Protein AF-A0A6N3Z8J7-F1 (afdb_monomer_lite)

pLDDT: mean 83.11, std 14.46, range [38.97, 95.56]

Organism: Aliivibrio fischeri (NCBI:txid668)

Foldseek 3Di:
DAKDKDAAPRVQVVLQVVCCVQVVDRADLVRLLVLCPPHCVNVQSVVSNPGMDIGDPLRVVQSSQSSCVSSPSDVDHPPHPCVVVVVCVVCCVVPNDVVVVVVVVVVVVVVCVVDDVPDPDDD

Secondary structure (DSSP, 8-state):
--EEEE-TTHHHHHHHHHHHHHHS----HHHHHHHTTTSTHHHHHHHHTTS-EEEEHHHHHHHHHHHHHHTTSSSSPPP-THHHHHHHHHHHHHHHHHHHHHHHHHHHHHHHHH---------

Structure (mmCIF, N/CA/C/O backbone):
data_AF-A0A6N3Z8J7-F1
#
_entry.id   AF-A0A6N3Z8J7-F1
#
loop_
_atom_site.group_PDB
_atom_site.id
_atom_site.type_symbol
_atom_site.label_atom_id
_atom_site.label_alt_id
_atom_site.label_comp_id
_atom_site.label_asym_id
_atom_site.label_entity_id
_atom_site.label_seq_id
_atom_site.pdbx_PDB_ins_code
_atom_site.Cartn_x
_atom_site.Cartn_y
_atom_site.Cartn_z
_atom_site.occupancy
_atom_site.B_iso_or_equiv
_atom_site.auth_seq_id
_atom_site.auth_comp_id
_atom_site.auth_asym_id
_atom_site.auth_atom_id
_atom_site.pdbx_PDB_model_num
ATOM 1 N N . MET A 1 1 ? -10.689 14.787 0.508 1.00 60.59 1 MET A N 1
ATOM 2 C CA . MET A 1 1 ? -9.432 14.070 0.811 1.00 60.59 1 MET A CA 1
ATOM 3 C C . MET A 1 1 ? -8.432 14.344 -0.303 1.00 60.59 1 MET A C 1
ATOM 5 O O . MET A 1 1 ? -8.862 14.688 -1.400 1.00 60.59 1 MET A O 1
ATOM 9 N N . GLY A 1 2 ? -7.135 14.335 0.013 1.00 84.50 2 GLY A N 1
ATOM 10 C CA . GLY A 1 2 ? -6.067 14.763 -0.897 1.00 84.50 2 GLY A CA 1
ATOM 11 C C . GLY A 1 2 ? -5.669 13.686 -1.909 1.00 84.50 2 GLY A C 1
ATOM 12 O O . GLY A 1 2 ? -6.050 12.524 -1.783 1.00 84.50 2 GLY A O 1
ATOM 13 N N . ARG A 1 3 ? -4.891 14.078 -2.921 1.00 90.31 3 ARG A N 1
ATOM 14 C CA . ARG A 1 3 ? -4.241 13.148 -3.857 1.00 90.31 3 ARG A CA 1
ATOM 15 C C . ARG A 1 3 ? -2.733 13.260 -3.706 1.00 90.31 3 ARG A C 1
ATOM 17 O O . ARG A 1 3 ? -2.223 14.361 -3.504 1.00 90.31 3 ARG A O 1
ATOM 24 N N . ILE A 1 4 ? -2.057 12.126 -3.819 1.00 93.00 4 ILE A N 1
ATOM 25 C CA . ILE A 1 4 ? -0.602 12.026 -3.842 1.00 93.00 4 ILE A CA 1
ATOM 26 C C . ILE A 1 4 ? -0.196 11.875 -5.307 1.00 93.00 4 ILE A C 1
ATOM 28 O O . ILE A 1 4 ? -0.783 11.071 -6.033 1.00 93.00 4 ILE A O 1
ATOM 32 N N . TRP A 1 5 ? 0.761 12.690 -5.738 1.00 95.44 5 TRP A N 1
ATOM 33 C CA . TRP A 1 5 ? 1.272 12.695 -7.103 1.00 95.44 5 TRP A CA 1
ATOM 34 C C . TRP A 1 5 ? 2.643 12.034 -7.142 1.00 95.44 5 TRP A C 1
ATOM 36 O O . TRP A 1 5 ? 3.517 12.407 -6.364 1.00 95.44 5 TRP A O 1
ATOM 46 N N . PHE A 1 6 ? 2.813 11.098 -8.068 1.00 95.56 6 PHE A N 1
ATOM 47 C CA . PHE A 1 6 ? 4.077 10.434 -8.362 1.00 95.56 6 PHE A CA 1
ATOM 48 C C . PHE A 1 6 ? 4.466 10.702 -9.813 1.00 95.56 6 PHE A C 1
ATOM 50 O O . PHE A 1 6 ? 3.607 10.681 -10.706 1.00 95.56 6 PHE A O 1
ATOM 57 N N . SER A 1 7 ? 5.752 10.956 -10.049 1.00 95.56 7 SER A N 1
ATOM 58 C CA . SER A 1 7 ? 6.298 10.994 -11.407 1.00 95.56 7 SER A CA 1
ATOM 59 C C . SER A 1 7 ? 6.351 9.571 -11.983 1.00 95.56 7 SER A C 1
ATOM 61 O O . SER A 1 7 ? 6.215 8.603 -11.231 1.00 95.56 7 SER A O 1
ATOM 63 N N . PRO A 1 8 ? 6.526 9.416 -13.308 1.00 95.25 8 PRO A N 1
ATOM 64 C CA . PRO A 1 8 ? 6.736 8.099 -13.901 1.00 95.25 8 PRO A CA 1
ATOM 65 C C . PRO A 1 8 ? 7.911 7.361 -13.237 1.00 95.25 8 PRO A C 1
ATOM 67 O O . PRO A 1 8 ? 8.975 7.955 -13.078 1.00 95.25 8 PRO A O 1
ATOM 70 N N . GLY A 1 9 ? 7.714 6.099 -12.851 1.00 91.00 9 GLY A N 1
ATOM 71 C CA . GLY A 1 9 ? 8.709 5.246 -12.178 1.00 91.00 9 GLY A CA 1
ATOM 72 C C . GLY A 1 9 ? 8.843 5.456 -10.661 1.00 91.00 9 GLY A C 1
ATOM 73 O O . GLY A 1 9 ? 9.108 4.503 -9.933 1.00 91.00 9 GLY A O 1
ATOM 74 N N . ASP A 1 10 ? 8.558 6.656 -10.144 1.00 94.38 10 ASP A N 1
ATOM 75 C CA . ASP A 1 10 ? 8.731 6.962 -8.711 1.00 94.38 10 ASP A CA 1
ATOM 76 C C . ASP A 1 10 ? 7.831 6.107 -7.805 1.00 94.38 10 ASP A C 1
ATOM 78 O O . ASP A 1 10 ? 8.157 5.849 -6.647 1.00 94.38 10 ASP A O 1
ATOM 82 N N . PHE A 1 11 ? 6.655 5.705 -8.294 1.00 94.44 11 PHE A N 1
ATOM 83 C CA . PHE A 1 11 ? 5.668 5.023 -7.461 1.00 94.44 11 PHE A CA 1
ATOM 84 C C . PHE A 1 11 ? 6.112 3.614 -7.057 1.00 94.44 11 PHE A C 1
ATOM 86 O O . PHE A 1 11 ? 5.991 3.247 -5.887 1.00 94.44 11 PHE A O 1
ATOM 93 N N . ALA A 1 12 ? 6.643 2.835 -8.000 1.00 92.56 12 ALA A N 1
ATOM 94 C CA . ALA A 1 12 ? 7.161 1.502 -7.723 1.00 92.56 12 ALA A CA 1
ATOM 95 C C . ALA A 1 12 ? 8.390 1.551 -6.806 1.00 92.56 12 ALA A C 1
ATOM 97 O O . ALA A 1 12 ? 8.453 0.788 -5.841 1.00 92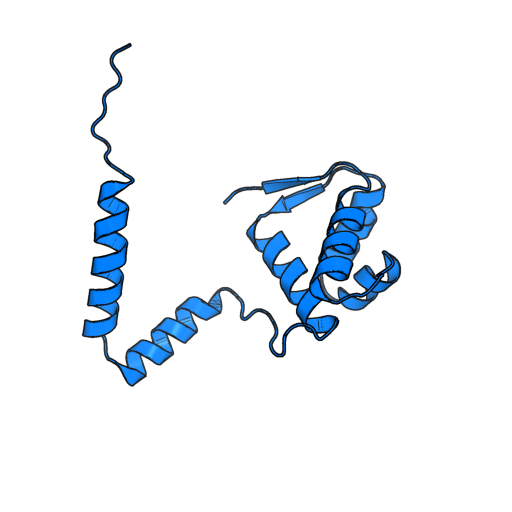.56 12 ALA A O 1
ATOM 98 N N . ASP A 1 13 ? 9.315 2.481 -7.055 1.00 92.94 13 ASP A N 1
ATOM 99 C CA . ASP A 1 13 ? 10.501 2.691 -6.218 1.00 92.94 13 ASP A CA 1
ATOM 100 C C . ASP A 1 13 ? 10.118 3.075 -4.786 1.00 92.94 13 ASP A C 1
ATOM 102 O O . ASP A 1 13 ? 10.641 2.521 -3.817 1.00 92.94 13 ASP A O 1
ATOM 106 N N . HIS A 1 14 ? 9.131 3.960 -4.640 1.00 93.56 14 HIS A N 1
ATOM 107 C CA . HIS A 1 14 ? 8.590 4.352 -3.342 1.00 93.56 14 HIS A CA 1
ATOM 108 C C . HIS A 1 14 ? 7.978 3.162 -2.588 1.00 93.56 14 HIS A C 1
ATOM 110 O O . HIS A 1 14 ? 8.221 2.981 -1.393 1.00 93.56 14 HIS A O 1
ATOM 116 N N . LEU A 1 15 ? 7.209 2.305 -3.269 1.00 93.31 15 LEU A N 1
ATOM 117 C CA . LEU A 1 15 ? 6.682 1.082 -2.655 1.00 93.31 15 LEU A CA 1
ATOM 118 C C . LEU A 1 15 ? 7.804 0.112 -2.271 1.00 93.31 15 LEU A C 1
ATOM 120 O O . LEU A 1 15 ? 7.784 -0.425 -1.161 1.00 93.31 15 LEU A O 1
ATOM 124 N N . HIS A 1 16 ? 8.795 -0.073 -3.145 1.00 92.56 16 HIS A N 1
ATOM 125 C CA . HIS A 1 16 ? 9.964 -0.904 -2.879 1.00 92.56 16 HIS A CA 1
ATOM 126 C C . HIS A 1 16 ? 10.710 -0.438 -1.627 1.00 92.56 16 HIS A C 1
ATOM 128 O O . HIS A 1 16 ? 11.007 -1.251 -0.750 1.00 92.56 16 HIS A O 1
ATOM 134 N N . GLU A 1 17 ? 10.970 0.866 -1.506 1.00 92.38 17 GLU A N 1
ATOM 135 C CA . GLU A 1 17 ? 11.659 1.449 -0.357 1.00 92.38 17 GLU A CA 1
ATOM 136 C C . GLU A 1 17 ? 10.902 1.173 0.940 1.00 92.38 17 GLU A C 1
ATOM 138 O O . GLU A 1 17 ? 11.492 0.714 1.922 1.00 92.38 17 GLU A O 1
ATOM 143 N N . ILE A 1 18 ? 9.585 1.396 0.960 1.00 90.00 18 ILE A N 1
ATOM 144 C CA . ILE A 1 18 ? 8.824 1.193 2.191 1.00 90.00 18 ILE A CA 1
ATOM 145 C C . ILE A 1 18 ? 8.776 -0.289 2.566 1.00 90.00 18 ILE A C 1
ATOM 147 O O . ILE A 1 18 ? 8.911 -0.624 3.745 1.00 90.00 18 ILE A O 1
ATOM 151 N N . VAL A 1 19 ? 8.612 -1.192 1.600 1.00 91.19 19 VAL A N 1
ATOM 152 C CA . VAL A 1 19 ? 8.641 -2.638 1.864 1.00 91.19 19 VAL A CA 1
ATOM 153 C C . VAL A 1 19 ? 10.005 -3.068 2.379 1.00 91.19 19 VAL A C 1
ATOM 155 O O . VAL A 1 19 ? 10.078 -3.772 3.387 1.00 91.19 19 VAL A O 1
ATOM 158 N N . GLY A 1 20 ? 11.081 -2.583 1.765 1.00 92.00 20 GLY A N 1
ATOM 159 C CA . GLY A 1 20 ? 12.443 -2.799 2.238 1.00 92.00 20 GLY A CA 1
ATOM 160 C C . GLY A 1 20 ? 12.621 -2.318 3.672 1.00 92.00 20 GLY A C 1
ATOM 161 O O . GLY A 1 20 ? 13.105 -3.062 4.523 1.00 92.00 20 GLY A O 1
ATOM 162 N N . TYR A 1 21 ? 12.141 -1.115 3.979 1.00 91.44 21 TYR A N 1
ATOM 163 C CA . TYR A 1 21 ? 12.257 -0.522 5.305 1.00 91.44 21 TYR A CA 1
ATOM 164 C C . TYR A 1 21 ? 11.402 -1.227 6.372 1.00 91.44 21 TYR A C 1
ATOM 166 O O . TYR A 1 21 ? 11.830 -1.368 7.517 1.00 91.44 21 TYR A O 1
ATOM 174 N N . LYS A 1 22 ? 10.181 -1.658 6.033 1.00 90.56 22 LYS A N 1
ATOM 175 C CA . LYS A 1 22 ? 9.212 -2.212 6.998 1.00 90.56 22 LYS A CA 1
ATOM 176 C C . LYS A 1 22 ? 9.274 -3.726 7.139 1.00 90.56 22 LYS A C 1
ATOM 178 O O . LYS A 1 22 ? 9.013 -4.228 8.229 1.00 90.56 22 LYS A O 1
ATOM 183 N N . ALA A 1 23 ? 9.583 -4.436 6.060 1.00 89.44 23 ALA A N 1
ATOM 184 C CA . ALA A 1 23 ? 9.619 -5.894 6.013 1.00 89.44 23 ALA A CA 1
ATOM 185 C C . ALA A 1 23 ? 11.046 -6.456 5.937 1.00 89.44 23 ALA A C 1
ATOM 187 O O . ALA A 1 23 ? 11.234 -7.647 6.170 1.00 89.44 23 ALA A O 1
ATOM 188 N N . GLY A 1 24 ? 12.049 -5.635 5.603 1.00 90.94 24 GLY A N 1
ATOM 189 C CA . GLY A 1 24 ? 13.402 -6.122 5.317 1.00 90.94 24 GLY A CA 1
ATOM 190 C C . GLY A 1 24 ? 13.487 -6.901 4.001 1.00 90.94 24 GLY A C 1
ATOM 191 O O . GLY A 1 24 ? 14.363 -7.750 3.854 1.00 90.94 24 GLY A O 1
ATOM 192 N N . LEU A 1 25 ? 12.561 -6.653 3.066 1.00 89.62 25 LEU A N 1
ATOM 193 C CA . LEU A 1 25 ? 12.436 -7.389 1.809 1.00 89.62 25 LEU A CA 1
ATOM 194 C C . LEU A 1 25 ? 12.692 -6.481 0.609 1.00 89.62 25 LEU A C 1
ATOM 196 O O . LEU A 1 25 ? 12.063 -5.436 0.470 1.00 89.62 25 LEU A O 1
ATOM 200 N N . ALA A 1 26 ? 13.547 -6.928 -0.306 1.00 89.88 26 ALA A N 1
ATOM 201 C CA . ALA A 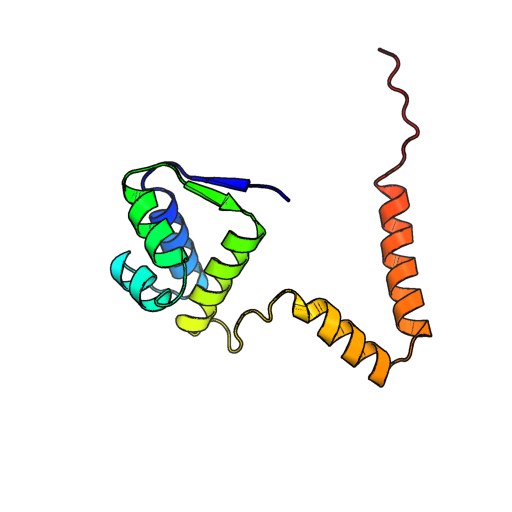1 26 ? 13.619 -6.358 -1.644 1.00 89.88 26 ALA A CA 1
ATOM 202 C C . ALA A 1 26 ? 12.516 -6.994 -2.503 1.00 89.88 26 ALA A C 1
ATOM 204 O O . ALA A 1 26 ? 12.466 -8.219 -2.611 1.00 89.88 26 ALA A O 1
ATOM 205 N N . SER A 1 27 ? 11.637 -6.175 -3.084 1.00 87.50 27 SER A N 1
ATOM 206 C CA . SER A 1 27 ? 10.506 -6.649 -3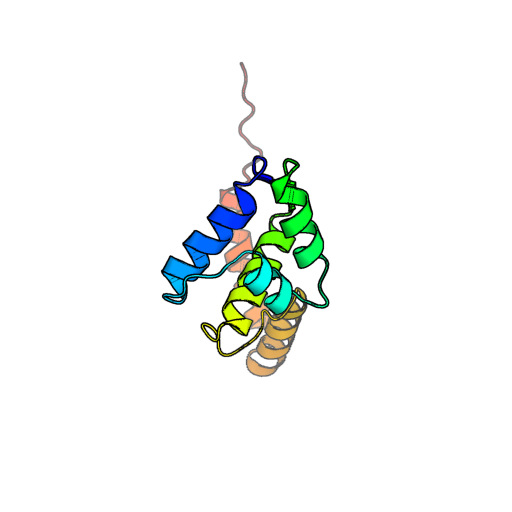.899 1.00 87.50 27 SER A CA 1
ATOM 207 C C . SER A 1 27 ? 10.562 -6.076 -5.310 1.00 87.50 27 SER A C 1
ATOM 209 O O . SER A 1 27 ? 10.623 -4.861 -5.469 1.00 87.50 27 SER A O 1
ATOM 211 N N . SER A 1 28 ? 10.529 -6.914 -6.343 1.00 91.81 28 SER A N 1
ATOM 212 C CA . SER A 1 28 ? 10.404 -6.423 -7.720 1.00 91.81 28 SER A CA 1
ATOM 213 C C . SER A 1 28 ? 8.983 -5.924 -8.010 1.00 91.81 28 SER A C 1
ATOM 215 O O . SER A 1 28 ? 8.042 -6.218 -7.267 1.00 91.81 28 SER A O 1
ATOM 217 N N . ILE A 1 29 ? 8.811 -5.190 -9.110 1.00 93.38 29 ILE A N 1
ATOM 218 C CA . ILE A 1 29 ? 7.492 -4.732 -9.568 1.00 93.38 29 ILE A CA 1
ATOM 219 C C . ILE A 1 29 ? 6.561 -5.919 -9.809 1.00 93.38 29 ILE A C 1
ATOM 221 O O . ILE A 1 29 ? 5.411 -5.892 -9.375 1.00 93.38 29 ILE A O 1
ATOM 225 N N . GLU A 1 30 ? 7.061 -6.983 -10.435 1.00 93.69 30 GLU A N 1
ATOM 226 C CA . GLU A 1 30 ? 6.297 -8.201 -10.703 1.00 93.69 30 GLU A CA 1
ATOM 227 C C . GLU A 1 30 ? 5.825 -8.845 -9.401 1.00 93.69 30 GLU A C 1
ATOM 229 O O . GLU A 1 30 ? 4.652 -9.180 -9.270 1.00 93.69 30 GLU A O 1
ATOM 234 N N . GLN A 1 31 ? 6.703 -8.933 -8.398 1.00 93.69 31 GLN A N 1
ATOM 235 C CA . GLN A 1 31 ? 6.345 -9.471 -7.085 1.00 93.69 31 GLN A CA 1
ATOM 236 C C . GLN A 1 31 ? 5.293 -8.607 -6.385 1.00 93.69 31 GLN A C 1
ATOM 238 O O . GLN A 1 31 ? 4.358 -9.139 -5.787 1.00 93.69 31 GLN A O 1
ATOM 243 N N . MET A 1 32 ? 5.407 -7.278 -6.467 1.00 93.69 32 MET A N 1
ATOM 244 C CA . MET A 1 32 ? 4.393 -6.372 -5.921 1.00 93.69 32 MET A CA 1
ATOM 245 C C . MET A 1 32 ? 3.049 -6.532 -6.640 1.00 93.69 32 MET A C 1
ATOM 247 O O . MET A 1 32 ? 2.008 -6.554 -5.982 1.00 93.69 32 MET A O 1
ATOM 251 N N . CYS A 1 33 ? 3.055 -6.711 -7.961 1.00 94.62 33 CYS A N 1
ATOM 252 C CA . CYS A 1 33 ? 1.848 -6.966 -8.747 1.00 94.62 33 CYS A CA 1
ATOM 253 C C . CYS A 1 33 ? 1.216 -8.322 -8.408 1.00 94.62 33 CYS A C 1
ATOM 255 O O . CYS A 1 33 ? 0.001 -8.392 -8.232 1.00 94.62 33 CYS A O 1
ATOM 257 N N . ASP A 1 34 ? 2.019 -9.374 -8.240 1.00 94.38 34 ASP A N 1
ATOM 258 C CA . ASP A 1 34 ? 1.553 -10.701 -7.825 1.00 94.38 34 ASP A CA 1
ATOM 259 C C . ASP A 1 34 ? 0.910 -10.650 -6.437 1.00 94.38 34 ASP A C 1
ATOM 261 O O . ASP A 1 34 ? -0.192 -11.171 -6.227 1.00 94.38 34 ASP A O 1
ATOM 265 N N . LEU A 1 35 ? 1.555 -9.958 -5.492 1.00 92.69 35 LEU A N 1
ATOM 266 C CA . LEU A 1 35 ? 0.991 -9.713 -4.169 1.00 92.69 35 LEU A CA 1
ATOM 267 C C . LEU A 1 35 ? -0.317 -8.938 -4.286 1.00 92.69 35 LEU A C 1
ATOM 269 O O . LEU A 1 35 ? -1.284 -9.286 -3.623 1.00 92.69 35 LEU A O 1
ATOM 273 N N . LEU A 1 36 ? -0.406 -7.926 -5.139 1.00 92.62 36 LEU A N 1
ATOM 274 C CA . LEU A 1 36 ? -1.611 -7.114 -5.316 1.00 92.62 36 LEU A CA 1
ATOM 275 C C . LEU A 1 36 ? -2.610 -7.696 -6.331 1.00 92.62 36 LEU A C 1
ATOM 277 O O . LEU A 1 36 ? -3.605 -7.041 -6.653 1.00 92.62 36 LEU A O 1
ATOM 281 N N . SER A 1 37 ? -2.412 -8.937 -6.781 1.00 91.62 37 SER A N 1
ATOM 282 C CA . SER A 1 37 ? -3.328 -9.607 -7.704 1.00 91.62 37 SER A CA 1
ATOM 283 C C . SER A 1 37 ? -4.759 -9.652 -7.149 1.00 91.62 37 SER A C 1
ATOM 285 O O . SER A 1 37 ? -4.995 -9.843 -5.949 1.00 91.62 37 SER A O 1
ATOM 287 N N . GLY A 1 38 ? -5.732 -9.412 -8.034 1.00 86.94 38 GLY A N 1
ATOM 288 C CA . GLY A 1 38 ? -7.148 -9.283 -7.673 1.00 86.94 38 GLY A CA 1
ATOM 289 C C . GLY A 1 38 ? -7.565 -7.896 -7.166 1.00 86.94 38 GLY A C 1
ATOM 290 O O . GLY A 1 38 ? -8.724 -7.716 -6.797 1.00 86.94 38 GLY A O 1
ATOM 291 N N . THR A 1 39 ? -6.658 -6.916 -7.167 1.00 90.06 39 THR A N 1
ATOM 292 C CA . THR A 1 39 ? -6.959 -5.497 -6.909 1.00 90.06 39 THR A CA 1
ATOM 293 C C . THR A 1 39 ? -6.714 -4.662 -8.167 1.00 90.06 39 THR A C 1
ATOM 295 O O . THR A 1 39 ? -6.031 -5.115 -9.082 1.00 90.06 39 THR A O 1
ATOM 298 N N . SER A 1 40 ? -7.219 -3.425 -8.209 1.00 89.81 40 SER A N 1
ATOM 299 C CA . SER A 1 40 ? -6.880 -2.474 -9.282 1.00 89.81 40 SER A CA 1
ATOM 300 C C . SER A 1 40 ? -5.449 -1.933 -9.177 1.00 89.81 40 SER A C 1
ATOM 302 O O . SER A 1 40 ? -4.950 -1.319 -10.114 1.00 89.81 40 SER A O 1
ATOM 304 N N . TYR A 1 41 ? -4.775 -2.157 -8.047 1.00 93.19 41 TYR A N 1
ATOM 305 C CA . TYR A 1 41 ? -3.478 -1.555 -7.755 1.00 93.19 41 TYR A CA 1
ATOM 306 C C . TYR A 1 41 ? -2.334 -2.137 -8.582 1.00 93.19 41 TYR A C 1
ATOM 308 O O . TYR A 1 41 ? -1.387 -1.417 -8.880 1.00 93.19 41 TYR A O 1
ATOM 316 N N . ALA A 1 42 ? -2.419 -3.409 -8.981 1.00 93.25 42 ALA A N 1
ATOM 317 C CA . ALA A 1 42 ? -1.419 -4.012 -9.862 1.00 93.25 42 ALA A CA 1
ATOM 318 C C . ALA A 1 42 ? -1.345 -3.266 -11.209 1.00 93.25 42 ALA A C 1
ATOM 320 O O . ALA A 1 42 ? -0.259 -2.927 -11.675 1.00 93.25 42 ALA A O 1
ATOM 321 N N . ASP A 1 43 ? -2.502 -2.920 -11.782 1.00 92.50 43 ASP A N 1
ATOM 322 C CA . ASP A 1 43 ? -2.571 -2.154 -13.029 1.00 92.50 43 ASP A CA 1
ATOM 323 C C . ASP A 1 43 ? -2.047 -0.723 -12.846 1.00 92.50 43 ASP A C 1
ATOM 325 O O . ASP A 1 43 ? -1.358 -0.197 -13.722 1.00 92.50 43 ASP A O 1
ATOM 329 N N . ASP A 1 44 ? -2.346 -0.087 -11.710 1.00 92.81 44 ASP A N 1
ATOM 330 C CA . ASP A 1 44 ? -1.867 1.264 -11.407 1.00 92.81 44 ASP A CA 1
ATOM 331 C C . ASP A 1 44 ? -0.339 1.313 -11.262 1.00 92.81 44 ASP A C 1
ATOM 333 O O . ASP A 1 44 ? 0.283 2.235 -11.793 1.00 92.81 44 ASP A O 1
ATOM 337 N N . ILE A 1 45 ? 0.273 0.305 -10.624 1.00 93.88 45 ILE A N 1
ATOM 338 C CA . ILE A 1 45 ? 1.736 0.172 -10.537 1.00 93.88 45 ILE A CA 1
ATOM 339 C C . ILE A 1 45 ? 2.331 0.054 -11.941 1.00 93.88 45 ILE A C 1
ATOM 341 O O . ILE A 1 45 ? 3.179 0.863 -12.313 1.00 93.88 45 ILE A O 1
ATOM 345 N N . LEU A 1 46 ? 1.839 -0.877 -12.764 1.00 93.81 46 LEU A N 1
ATOM 346 C CA . LEU A 1 46 ? 2.359 -1.072 -14.123 1.00 93.81 46 LEU A CA 1
ATOM 347 C C . LEU A 1 46 ? 2.204 0.178 -14.999 1.00 93.81 46 LEU A C 1
ATOM 349 O O . LEU A 1 46 ? 3.099 0.528 -15.767 1.00 93.81 46 LEU A O 1
ATOM 353 N N . ARG A 1 47 ? 1.075 0.888 -14.890 1.00 92.31 47 ARG A N 1
ATOM 354 C CA . ARG A 1 47 ? 0.847 2.130 -15.646 1.00 92.31 47 ARG A CA 1
ATOM 355 C C . ARG A 1 47 ? 1.738 3.272 -15.175 1.00 92.31 47 ARG A C 1
ATOM 357 O O . ARG A 1 47 ? 2.077 4.125 -16.003 1.00 92.31 47 ARG A O 1
ATOM 364 N N . SER A 1 48 ? 2.089 3.287 -13.888 1.00 93.88 48 SER A N 1
ATOM 365 C CA . SER A 1 48 ? 2.935 4.318 -13.286 1.00 93.88 48 SER A CA 1
ATOM 366 C C . SER A 1 48 ? 4.384 4.281 -13.777 1.00 93.88 48 SER A C 1
ATOM 368 O O . SER A 1 48 ? 5.060 5.301 -13.752 1.00 93.88 48 SER A O 1
ATOM 370 N N . GLU 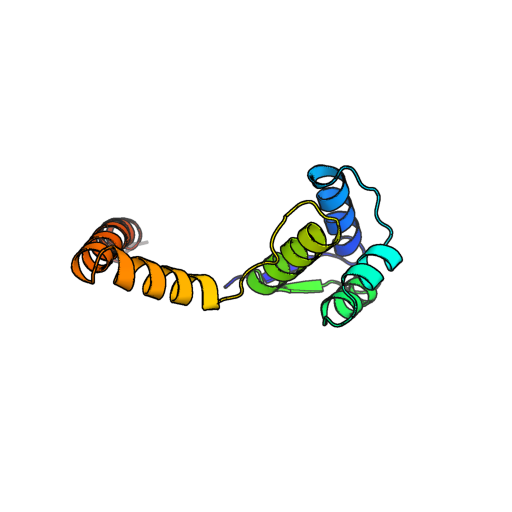A 1 49 ? 4.841 3.158 -14.336 1.00 93.69 49 GLU A N 1
ATOM 371 C CA . GLU A 1 49 ? 6.186 3.049 -14.919 1.00 93.69 49 GLU A CA 1
ATOM 372 C C . GLU A 1 49 ? 6.383 3.991 -16.111 1.00 93.69 49 GLU A C 1
ATOM 374 O O . GLU A 1 49 ? 7.447 4.564 -16.316 1.00 93.69 49 GLU A O 1
ATOM 379 N N . SER A 1 50 ? 5.335 4.164 -16.919 1.00 93.56 50 SER A N 1
ATOM 380 C CA . SER A 1 50 ? 5.385 4.999 -18.126 1.00 93.56 50 SER A CA 1
ATOM 381 C C . SER A 1 50 ? 4.678 6.345 -17.966 1.00 93.56 50 SER A C 1
ATOM 383 O O . SER A 1 50 ? 4.859 7.229 -18.801 1.00 93.56 50 SER A O 1
ATOM 385 N N . ASN A 1 51 ? 3.847 6.516 -16.934 1.00 94.00 51 ASN A N 1
ATOM 386 C CA . ASN A 1 51 ? 3.005 7.699 -16.754 1.00 94.00 51 ASN A CA 1
ATOM 387 C C . ASN A 1 51 ? 3.019 8.173 -15.301 1.00 94.00 51 ASN A C 1
ATOM 389 O O . ASN A 1 51 ? 3.094 7.368 -14.385 1.00 94.00 51 ASN A O 1
ATOM 393 N N . GLY A 1 52 ? 2.842 9.475 -15.075 1.00 92.12 52 GLY A N 1
ATOM 394 C CA . GLY A 1 52 ? 2.612 9.974 -13.720 1.00 92.12 52 GLY A CA 1
ATOM 395 C C . GLY A 1 52 ? 1.309 9.415 -13.137 1.00 92.12 52 GLY A C 1
ATOM 396 O O . GLY A 1 52 ? 0.316 9.260 -13.856 1.00 92.12 52 GLY A O 1
ATOM 397 N N . LEU A 1 53 ? 1.301 9.143 -11.832 1.00 95.19 53 LEU A N 1
ATOM 398 C CA . LEU A 1 53 ? 0.154 8.580 -11.120 1.00 95.19 53 LEU A CA 1
ATOM 399 C C . LEU A 1 53 ? -0.364 9.554 -10.058 1.00 95.19 53 LEU A C 1
ATOM 401 O O . LEU A 1 53 ? 0.396 10.093 -9.257 1.00 95.19 53 LEU A O 1
ATOM 405 N N . ALA A 1 54 ? -1.685 9.740 -10.027 1.00 94.31 54 ALA A N 1
ATOM 406 C CA . ALA A 1 54 ? -2.377 10.505 -8.994 1.00 94.31 54 ALA A CA 1
ATOM 407 C C . ALA A 1 54 ? -3.303 9.592 -8.187 1.00 94.31 54 ALA A C 1
ATOM 409 O O . ALA A 1 54 ? -4.488 9.441 -8.517 1.00 94.31 54 ALA A O 1
ATOM 410 N N . ILE A 1 55 ? -2.777 9.013 -7.114 1.00 93.62 55 ILE A N 1
ATOM 411 C CA . ILE A 1 55 ? -3.521 8.118 -6.224 1.00 93.62 55 ILE A CA 1
ATOM 412 C C . ILE A 1 55 ? -4.214 8.923 -5.119 1.00 93.62 55 ILE A C 1
ATOM 414 O O . ILE A 1 55 ? -3.710 9.954 -4.664 1.00 93.62 55 ILE A O 1
ATOM 418 N N . ARG A 1 56 ? -5.416 8.511 -4.708 1.00 91.31 56 ARG A N 1
ATOM 419 C CA . ARG A 1 56 ? -6.077 9.142 -3.557 1.00 91.31 56 ARG A CA 1
ATOM 420 C C . ARG A 1 56 ? -5.393 8.700 -2.270 1.00 91.31 56 ARG A C 1
ATOM 422 O O . ARG A 1 56 ? -4.876 7.589 -2.200 1.00 91.31 5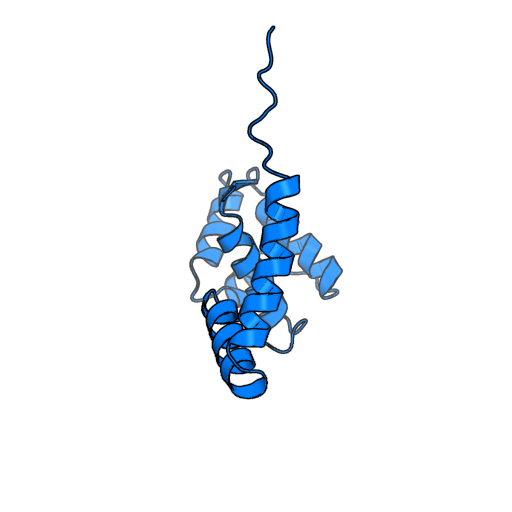6 ARG A O 1
ATOM 429 N N . SER A 1 57 ? -5.413 9.548 -1.245 1.00 88.75 57 SER A N 1
ATOM 430 C CA . SER A 1 57 ? -4.822 9.215 0.058 1.00 88.75 57 SER A CA 1
ATOM 431 C C . SER A 1 57 ? -5.354 7.898 0.635 1.00 88.75 57 SER A C 1
ATOM 433 O O . SER A 1 57 ? -4.584 7.076 1.117 1.00 88.75 57 SER A O 1
ATOM 435 N N . GLU A 1 58 ? -6.663 7.675 0.537 1.00 87.56 58 GLU A N 1
ATOM 436 C CA . GLU A 1 58 ? -7.335 6.493 1.070 1.00 87.56 58 GLU A CA 1
ATOM 437 C C . GLU A 1 58 ? -6.950 5.204 0.331 1.00 87.56 58 GLU A C 1
ATOM 439 O O . GLU A 1 58 ? -6.745 4.173 0.976 1.00 87.56 58 GLU A O 1
ATOM 444 N N . ASP A 1 59 ? -6.795 5.292 -0.993 1.00 90.44 59 ASP A N 1
ATOM 445 C CA . ASP A 1 59 ? -6.403 4.185 -1.868 1.00 90.44 59 ASP A CA 1
ATOM 446 C C . ASP A 1 59 ? -4.930 3.830 -1.656 1.00 90.44 59 ASP A C 1
ATOM 448 O O . ASP A 1 59 ? -4.573 2.658 -1.583 1.00 90.44 59 ASP A O 1
ATOM 452 N N . TYR A 1 60 ? -4.080 4.847 -1.492 1.00 91.19 60 TYR A N 1
ATOM 453 C CA . TYR A 1 60 ? -2.669 4.662 -1.172 1.00 91.19 60 TYR A CA 1
ATOM 454 C C . TYR A 1 60 ? -2.486 3.935 0.163 1.00 91.19 60 TYR A C 1
ATOM 456 O O . TYR A 1 60 ? -1.718 2.978 0.253 1.00 91.19 60 TYR A O 1
ATOM 464 N N . GLU A 1 61 ? -3.214 4.353 1.201 1.00 88.94 61 GLU A N 1
ATOM 465 C CA . GLU A 1 61 ? -3.183 3.665 2.490 1.00 88.94 61 GLU A CA 1
ATOM 466 C C . GLU A 1 61 ? -3.672 2.216 2.376 1.00 88.94 61 GLU A C 1
ATOM 468 O O . GLU A 1 61 ? -3.126 1.335 3.038 1.00 88.94 61 GLU A O 1
ATOM 473 N N . ASP A 1 62 ? -4.700 1.952 1.564 1.00 90.06 62 ASP A N 1
ATOM 474 C CA . ASP A 1 62 ? -5.255 0.605 1.419 1.00 90.06 62 ASP A CA 1
ATOM 475 C C . ASP A 1 62 ? -4.266 -0.327 0.728 1.00 90.06 62 ASP A C 1
ATOM 477 O O . ASP A 1 62 ? -3.903 -1.357 1.297 1.00 90.06 62 ASP A O 1
ATOM 481 N N . LEU A 1 63 ? -3.747 0.099 -0.425 1.00 92.38 63 LEU A N 1
ATOM 482 C CA . LEU A 1 63 ? -2.676 -0.572 -1.154 1.00 92.38 63 LEU A CA 1
ATOM 483 C C . LEU A 1 63 ? -1.508 -0.906 -0.228 1.00 92.38 63 LEU A C 1
ATOM 485 O O . LEU A 1 63 ? -1.065 -2.053 -0.161 1.00 92.38 63 LEU A O 1
ATOM 489 N N . TYR A 1 64 ? -1.041 0.089 0.523 1.00 90.12 64 TYR A N 1
ATOM 490 C CA . TYR A 1 64 ? 0.095 -0.059 1.417 1.00 90.12 64 TYR A CA 1
ATOM 491 C C . TYR A 1 64 ? -0.148 -1.110 2.508 1.00 90.12 64 TYR A C 1
ATOM 493 O O . TYR A 1 64 ? 0.679 -2.001 2.720 1.00 90.12 64 TYR A O 1
ATOM 501 N N . TYR A 1 65 ? -1.298 -1.051 3.184 1.00 89.81 65 TYR A N 1
ATOM 502 C CA . TYR A 1 65 ? -1.633 -2.039 4.206 1.00 89.81 65 TYR A CA 1
ATOM 503 C C . TYR A 1 65 ? -1.827 -3.441 3.629 1.00 89.81 65 TYR A C 1
ATOM 505 O O . TYR A 1 65 ? -1.416 -4.412 4.264 1.00 89.81 65 TYR A O 1
ATOM 513 N N . GLN A 1 66 ? -2.457 -3.566 2.457 1.00 90.88 66 GLN A N 1
ATOM 514 C CA . GLN A 1 66 ? -2.618 -4.860 1.800 1.00 90.88 66 GLN A CA 1
ATOM 515 C C . GLN A 1 66 ? -1.262 -5.485 1.492 1.00 90.88 66 GLN A C 1
ATOM 517 O O . GLN A 1 66 ? -1.062 -6.673 1.739 1.00 90.88 66 GLN A O 1
ATOM 522 N N . LEU A 1 67 ? -0.326 -4.680 0.997 1.00 91.69 67 LEU A N 1
ATOM 523 C CA . LEU A 1 67 ? 0.998 -5.151 0.649 1.00 91.69 67 LEU A CA 1
ATOM 524 C C . LEU A 1 67 ? 1.754 -5.614 1.904 1.00 91.69 67 LEU A C 1
ATOM 526 O O . LEU A 1 67 ? 2.204 -6.756 1.933 1.00 91.69 67 LEU A O 1
ATOM 530 N N . LEU A 1 68 ? 1.773 -4.812 2.979 1.00 90.81 68 LEU A N 1
ATOM 531 C CA . LEU A 1 68 ? 2.361 -5.199 4.274 1.00 90.81 68 LEU A CA 1
ATOM 532 C C . LEU A 1 68 ? 1.735 -6.459 4.884 1.00 90.81 68 LEU A C 1
ATOM 534 O O . LEU A 1 68 ? 2.444 -7.296 5.444 1.00 90.81 68 LEU A O 1
ATOM 538 N N . TYR A 1 69 ? 0.414 -6.601 4.782 1.00 91.56 69 TYR A N 1
ATOM 539 C CA . TYR A 1 69 ? -0.287 -7.790 5.252 1.00 91.56 69 TYR A CA 1
ATOM 540 C C . TYR A 1 69 ? 0.145 -9.032 4.473 1.00 91.56 69 TYR A C 1
ATOM 542 O O . TYR A 1 69 ? 0.470 -10.059 5.067 1.00 91.56 69 TYR A O 1
ATOM 550 N N . LYS A 1 70 ? 0.201 -8.935 3.141 1.00 91.00 70 LYS A N 1
ATOM 551 C CA . LYS A 1 70 ? 0.548 -10.066 2.276 1.00 91.00 70 LYS A CA 1
ATOM 552 C C . LYS A 1 70 ? 2.019 -10.473 2.381 1.00 91.00 70 LYS A C 1
ATOM 554 O O . LYS A 1 70 ? 2.307 -11.658 2.258 1.00 91.00 70 LYS A O 1
ATOM 559 N N . VAL A 1 71 ? 2.930 -9.544 2.686 1.00 91.44 71 VAL A N 1
ATOM 560 C CA . VAL A 1 71 ? 4.329 -9.882 3.023 1.00 91.44 71 VAL A CA 1
ATOM 561 C C . VAL A 1 71 ? 4.513 -10.348 4.477 1.00 91.44 71 VAL A C 1
ATOM 563 O O . VAL A 1 71 ? 5.628 -10.660 4.885 1.00 91.44 71 VAL A O 1
ATOM 566 N N . GLY A 1 72 ? 3.438 -10.413 5.269 1.00 89.06 72 GLY A N 1
ATOM 567 C CA . GLY A 1 72 ? 3.453 -10.966 6.626 1.00 89.06 72 GLY A CA 1
ATOM 568 C C . GLY A 1 72 ? 3.936 -10.012 7.721 1.00 89.06 72 GLY A C 1
ATOM 569 O O . GLY A 1 72 ? 4.204 -10.457 8.834 1.00 89.06 72 GLY A O 1
ATOM 570 N N . VAL A 1 73 ? 4.034 -8.705 7.450 1.00 88.06 73 VAL A N 1
ATOM 571 C CA . VAL A 1 73 ? 4.408 -7.699 8.466 1.00 88.06 73 VAL A CA 1
ATOM 572 C C . VAL A 1 73 ? 3.277 -7.485 9.472 1.00 88.06 73 VAL A C 1
ATOM 574 O O . VAL A 1 73 ? 3.526 -7.235 10.652 1.00 88.06 73 VAL A O 1
ATOM 577 N N . THR A 1 74 ? 2.022 -7.587 9.028 1.00 85.38 74 THR A N 1
ATOM 578 C CA . THR A 1 74 ? 0.849 -7.493 9.903 1.00 85.38 74 THR A CA 1
ATOM 579 C C . THR A 1 74 ? 0.089 -8.814 9.945 1.00 85.38 74 THR A C 1
ATOM 581 O O . THR A 1 74 ? -0.050 -9.505 8.943 1.00 85.38 74 THR A O 1
ATOM 584 N N . ASN A 1 75 ? -0.461 -9.156 11.114 1.00 82.50 75 ASN A N 1
ATOM 585 C CA . ASN A 1 75 ? -1.246 -10.388 11.292 1.00 82.50 75 ASN A CA 1
ATOM 586 C C . ASN A 1 75 ? -2.672 -10.284 10.733 1.00 82.50 75 ASN A C 1
ATOM 588 O O . ASN A 1 75 ? -3.349 -11.291 10.536 1.00 82.50 75 ASN A O 1
ATOM 592 N N . THR A 1 76 ? -3.156 -9.063 10.515 1.00 78.69 76 THR A N 1
ATOM 593 C CA . THR A 1 76 ? -4.516 -8.783 10.054 1.00 78.69 76 THR A CA 1
ATOM 594 C C . THR A 1 76 ? -4.482 -7.848 8.855 1.00 78.69 76 THR A C 1
ATOM 596 O O . THR A 1 76 ? -3.721 -6.875 8.855 1.00 78.69 76 THR A O 1
ATOM 599 N N . SER A 1 77 ? -5.345 -8.117 7.874 1.00 77.12 77 SER A N 1
ATOM 600 C CA . SER A 1 77 ? -5.599 -7.200 6.760 1.00 77.12 77 SER A CA 1
ATOM 601 C C . SER A 1 77 ? -6.199 -5.889 7.272 1.00 77.12 77 SER A C 1
ATOM 603 O O . SER A 1 77 ? -6.807 -5.876 8.350 1.00 77.12 77 SER A O 1
ATOM 605 N N . ARG A 1 78 ? -6.049 -4.794 6.509 1.00 71.19 78 ARG A N 1
ATOM 606 C CA . ARG A 1 78 ? -6.706 -3.520 6.825 1.00 71.19 78 ARG A CA 1
ATOM 607 C C . ARG A 1 78 ? -8.202 -3.789 6.936 1.00 71.19 78 ARG A C 1
ATOM 609 O O . ARG A 1 78 ? -8.830 -4.169 5.947 1.00 71.19 78 ARG A O 1
ATOM 616 N N . PRO A 1 79 ? -8.810 -3.601 8.112 1.00 63.91 79 PRO A N 1
ATOM 617 C CA . PRO A 1 79 ? -10.249 -3.641 8.169 1.00 63.91 79 PRO A CA 1
ATOM 618 C C . PRO A 1 79 ? -10.705 -2.338 7.490 1.00 63.91 79 PRO A C 1
ATOM 620 O O . PRO A 1 79 ? -10.186 -1.263 7.796 1.00 63.91 79 PRO A O 1
ATOM 623 N N . GLY A 1 80 ? -11.570 -2.441 6.476 1.00 63.91 80 GLY A N 1
ATOM 624 C CA . GLY A 1 80 ? -11.961 -1.299 5.636 1.00 63.91 80 GLY A CA 1
ATOM 625 C C . GLY A 1 80 ? -12.663 -0.178 6.419 1.00 63.91 80 GLY A C 1
ATOM 626 O O . GLY A 1 80 ? -12.663 -0.155 7.650 1.00 63.91 80 GLY A O 1
ATOM 627 N N . LEU A 1 81 ? -13.357 0.734 5.726 1.00 57.25 81 LEU A N 1
ATOM 628 C CA . LEU A 1 81 ? -14.145 1.825 6.349 1.00 57.25 81 LEU A CA 1
ATOM 629 C C . LEU A 1 81 ? -15.121 1.351 7.448 1.00 57.25 81 LEU A C 1
ATOM 631 O O . LEU A 1 81 ? -15.515 2.117 8.324 1.00 57.25 81 LEU A O 1
ATOM 635 N N . PHE A 1 82 ? -15.453 0.061 7.447 1.00 58.06 82 PHE A N 1
ATOM 636 C CA . PHE A 1 82 ? -16.213 -0.615 8.489 1.00 58.06 82 PHE A CA 1
ATOM 637 C C . PHE A 1 82 ? -15.532 -0.647 9.871 1.00 58.06 82 PHE A C 1
ATOM 639 O O . PHE A 1 82 ? -16.193 -0.990 10.845 1.00 58.06 82 PHE A O 1
ATOM 646 N N . THR A 1 83 ? -14.250 -0.290 10.000 1.00 63.81 83 THR A N 1
ATOM 647 C CA . THR A 1 83 ? -13.516 -0.251 11.282 1.00 63.81 83 THR A CA 1
ATOM 648 C C . THR A 1 83 ? -14.124 0.691 12.291 1.00 63.81 83 THR A C 1
ATOM 650 O O . THR A 1 83 ? -14.299 0.300 13.442 1.00 63.81 83 THR A O 1
ATOM 653 N N . GLN A 1 84 ? -14.470 1.912 11.878 1.00 65.38 84 GLN A N 1
ATOM 654 C CA . GLN A 1 84 ? -15.138 2.845 12.779 1.00 65.38 84 GLN A CA 1
ATOM 655 C C . GLN A 1 84 ? -16.486 2.280 13.206 1.00 65.38 84 GLN A C 1
ATOM 657 O O . GLN A 1 84 ? -16.775 2.245 14.394 1.00 65.38 84 GLN A O 1
ATOM 662 N N . SER A 1 85 ? -17.279 1.756 12.270 1.00 68.75 85 SER A N 1
ATOM 663 C CA . SER A 1 85 ? -18.571 1.144 12.585 1.00 68.75 85 SER A CA 1
ATOM 664 C C . SER A 1 85 ? -18.433 -0.063 13.520 1.00 68.75 85 SER A C 1
ATOM 666 O O . SER A 1 85 ? -19.187 -0.169 14.480 1.00 68.75 85 SER A O 1
ATOM 668 N N . GLN A 1 86 ? -17.450 -0.943 13.311 1.00 73.31 86 GLN A N 1
ATOM 669 C CA . GLN A 1 86 ? -17.167 -2.082 14.194 1.00 73.31 86 GLN A CA 1
ATOM 670 C C . GLN A 1 86 ? -16.672 -1.640 15.567 1.00 73.31 86 GLN A C 1
ATOM 672 O O . GLN A 1 86 ? -17.095 -2.202 16.575 1.00 73.31 86 GLN A O 1
ATOM 677 N N . PHE A 1 87 ? -15.814 -0.621 15.619 1.00 78.44 87 PHE A N 1
ATOM 678 C CA . PHE A 1 87 ? -15.388 0.004 16.863 1.00 78.44 87 PHE A CA 1
ATOM 679 C C . PHE A 1 87 ? -16.593 0.575 17.612 1.00 78.44 87 PHE A C 1
ATOM 681 O O . PHE A 1 87 ? -16.789 0.228 18.772 1.00 78.44 87 PHE A O 1
ATOM 688 N N . PHE A 1 88 ? -17.442 1.363 16.946 1.00 76.50 88 PHE A N 1
ATOM 689 C CA . PHE A 1 88 ? -18.658 1.918 17.535 1.00 76.50 88 PHE A CA 1
ATOM 690 C C . PHE A 1 88 ? -19.584 0.808 18.033 1.00 76.50 88 PHE A C 1
ATOM 692 O O . PHE A 1 88 ? -20.006 0.863 19.178 1.00 76.50 88 PHE A O 1
ATOM 699 N N . ILE A 1 89 ? -19.842 -0.238 17.242 1.00 82.06 89 ILE A N 1
ATOM 700 C CA . ILE A 1 89 ? -20.669 -1.383 17.660 1.00 82.06 89 ILE A CA 1
ATOM 701 C C . ILE A 1 89 ? -20.076 -2.080 18.893 1.00 82.06 89 ILE A C 1
ATOM 703 O O . ILE A 1 89 ? -20.809 -2.384 19.837 1.00 82.06 89 ILE A O 1
ATOM 707 N N . ARG A 1 90 ? -18.762 -2.335 18.904 1.00 85.75 90 ARG A N 1
ATOM 708 C CA . ARG A 1 90 ? -18.074 -2.989 20.027 1.00 85.75 90 ARG A CA 1
ATOM 709 C C . ARG A 1 90 ? -18.152 -2.137 21.289 1.00 85.75 90 ARG A C 1
ATOM 711 O O . ARG A 1 90 ? -18.579 -2.620 22.331 1.00 85.75 90 ARG A O 1
ATOM 718 N N . VAL A 1 91 ? -17.792 -0.863 21.181 1.00 86.12 91 VAL A N 1
ATOM 719 C CA . VAL A 1 91 ? -17.786 0.071 22.309 1.00 86.12 91 VAL A CA 1
ATOM 720 C C . VAL A 1 91 ? -19.204 0.327 22.815 1.00 86.12 91 VAL A C 1
ATOM 722 O O . VAL A 1 91 ? -19.408 0.343 24.024 1.00 86.12 91 VAL A O 1
ATOM 725 N N . MET A 1 92 ? -20.201 0.418 21.929 1.00 85.62 92 MET A N 1
ATOM 726 C CA . MET A 1 92 ? -21.615 0.505 22.314 1.00 85.62 92 MET A CA 1
ATOM 727 C C . MET A 1 92 ? -22.029 -0.694 23.168 1.00 85.62 92 MET A C 1
ATOM 729 O O . MET A 1 92 ? -22.675 -0.510 24.196 1.00 85.62 92 MET A O 1
ATOM 733 N N . LYS A 1 93 ? -21.647 -1.916 22.769 1.00 87.94 93 LYS A N 1
ATOM 734 C CA . LYS A 1 93 ? -21.946 -3.137 23.532 1.00 87.94 93 LYS A CA 1
ATOM 735 C C . LYS A 1 93 ? -21.240 -3.184 24.888 1.00 87.94 93 LYS A C 1
ATOM 737 O O . LYS A 1 93 ? -21.836 -3.645 25.852 1.00 87.94 93 LYS A O 1
ATOM 742 N N . GLU A 1 94 ? -19.981 -2.761 24.955 1.00 91.62 94 GLU A N 1
ATOM 743 C CA . GLU A 1 94 ? -19.144 -2.912 26.155 1.00 91.62 94 GLU A CA 1
ATOM 744 C C . GLU A 1 94 ? -19.298 -1.770 27.168 1.00 91.62 94 GLU A C 1
ATOM 746 O O . GLU A 1 94 ? -19.134 -1.983 28.368 1.00 91.62 94 GLU A O 1
ATOM 751 N N . LYS A 1 95 ? -19.548 -0.547 26.692 1.00 90.25 95 LYS A N 1
ATOM 752 C CA . LYS A 1 95 ? -19.463 0.689 27.487 1.00 90.25 95 LYS A CA 1
ATOM 753 C C . LYS A 1 95 ? -20.740 1.529 27.450 1.00 90.25 95 LYS A C 1
ATOM 755 O O . LYS A 1 95 ? -20.883 2.423 28.278 1.00 90.25 95 LYS A O 1
ATOM 760 N N . GLY A 1 96 ? -21.660 1.241 26.530 1.00 89.56 96 GLY A N 1
ATOM 761 C CA . GLY A 1 96 ? -22.902 1.991 26.368 1.00 89.56 96 GLY A CA 1
ATOM 762 C C . GLY A 1 96 ? -22.739 3.317 25.618 1.00 89.56 96 GLY A C 1
ATOM 763 O O . GLY A 1 96 ? -21.640 3.728 25.242 1.00 89.56 96 GLY A O 1
ATOM 764 N N . LEU A 1 97 ? -23.876 3.975 25.378 1.00 87.25 97 LEU A N 1
ATOM 765 C CA . LEU A 1 97 ? -23.973 5.192 24.565 1.00 87.25 97 LEU A CA 1
ATOM 766 C C . LEU A 1 97 ? -23.306 6.411 25.218 1.00 87.25 97 LEU A C 1
ATOM 768 O O . LEU A 1 97 ? -22.690 7.219 24.520 1.00 87.25 97 LEU A O 1
ATOM 772 N N . ASP A 1 98 ? -23.392 6.524 26.544 1.00 90.50 98 ASP A N 1
ATOM 773 C CA . ASP A 1 98 ? -22.859 7.671 27.289 1.00 90.50 98 ASP A CA 1
ATOM 774 C C . ASP A 1 98 ? -21.345 7.810 27.082 1.00 90.50 98 ASP A C 1
ATOM 776 O O . ASP A 1 98 ? -20.849 8.884 26.752 1.00 90.50 98 ASP A O 1
ATOM 780 N N . TYR A 1 99 ? -20.618 6.689 27.116 1.00 88.81 99 TYR A N 1
ATOM 781 C CA . TYR A 1 99 ? -19.173 6.660 26.887 1.00 88.81 99 TYR A CA 1
ATOM 782 C C . TYR A 1 99 ? -18.771 7.141 25.483 1.00 88.81 99 TYR A C 1
ATOM 784 O O . TYR A 1 99 ? -17.752 7.811 25.304 1.00 88.81 99 TYR A O 1
ATOM 792 N N . ILE A 1 100 ? -19.567 6.812 24.463 1.00 84.12 100 ILE A N 1
ATOM 793 C CA . ILE A 1 100 ? -19.310 7.260 23.088 1.00 84.12 100 ILE A CA 1
ATOM 794 C C . ILE A 1 100 ? -19.595 8.751 22.940 1.00 84.12 100 ILE A C 1
ATOM 796 O O . ILE A 1 100 ? -18.846 9.459 22.263 1.00 84.12 100 ILE A O 1
ATOM 800 N N . THR A 1 101 ? -20.647 9.223 23.602 1.00 85.75 101 THR A N 1
ATOM 801 C CA . THR A 1 101 ? -21.009 10.640 23.641 1.00 85.75 101 THR A CA 1
ATOM 802 C C . THR A 1 101 ? -19.891 11.455 24.291 1.00 85.75 101 THR A C 1
ATOM 804 O O . THR 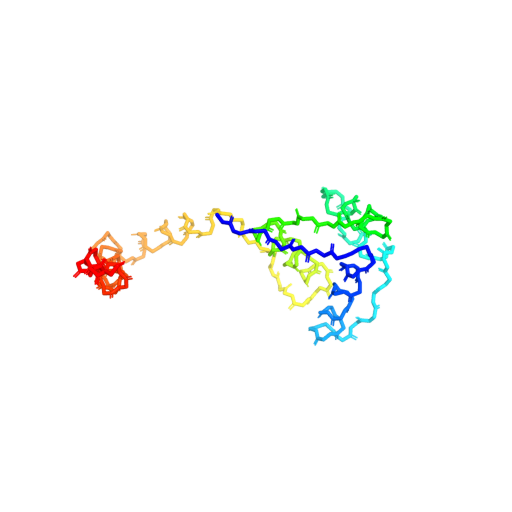A 1 101 ? -19.477 12.477 23.746 1.00 85.75 101 THR A O 1
ATOM 807 N N . ASP A 1 102 ? -19.307 10.956 25.382 1.00 87.62 102 ASP A N 1
ATOM 808 C CA . ASP A 1 102 ? -18.152 11.579 26.034 1.00 87.62 102 ASP A CA 1
ATOM 809 C C . ASP A 1 102 ? -16.912 11.617 25.130 1.00 87.62 102 ASP A C 1
ATOM 811 O O . ASP A 1 102 ? -16.259 12.658 25.014 1.00 87.62 102 ASP A O 1
ATOM 815 N N . LEU A 1 103 ? -16.611 10.526 24.417 1.00 84.00 103 LEU A N 1
ATOM 816 C CA . LEU A 1 103 ? -15.536 10.500 23.418 1.00 84.00 103 LEU A CA 1
ATOM 817 C C . LEU A 1 103 ? -15.756 11.545 22.314 1.00 84.00 103 LEU A C 1
ATOM 819 O O . LEU A 1 103 ? -14.835 12.293 21.975 1.00 84.00 103 LEU A O 1
ATOM 823 N N . GLN A 1 104 ? -16.972 11.638 21.769 1.00 81.00 104 GLN A N 1
ATOM 824 C CA . GLN A 1 104 ? -17.310 12.655 20.771 1.00 81.00 104 GLN A CA 1
ATOM 825 C C . GLN A 1 104 ? -17.209 14.075 21.331 1.00 81.00 104 GLN A C 1
ATOM 827 O O . GLN A 1 104 ? -16.731 14.968 20.629 1.00 81.00 104 GLN A O 1
ATOM 832 N N . ASN A 1 105 ? -17.603 14.298 22.585 1.00 85.31 105 ASN A N 1
ATOM 833 C CA . ASN A 1 105 ? -17.478 15.591 23.254 1.00 85.31 105 ASN A CA 1
ATOM 834 C C . ASN A 1 105 ? -16.010 16.021 23.378 1.00 85.31 105 ASN A C 1
ATOM 836 O O . ASN A 1 105 ? -15.690 17.184 23.136 1.00 85.31 105 ASN A O 1
ATOM 840 N N . ILE A 1 106 ? -15.100 15.089 23.678 1.00 84.12 106 ILE A N 1
ATOM 841 C CA . ILE A 1 106 ? -13.656 15.365 23.710 1.00 84.12 106 ILE A CA 1
ATOM 842 C C . ILE A 1 106 ? -13.162 15.765 22.313 1.00 84.12 106 ILE A C 1
ATOM 844 O O . ILE A 1 106 ? -12.575 16.836 22.154 1.00 84.12 106 ILE A O 1
ATOM 848 N N . TYR A 1 107 ? -13.446 14.956 21.287 1.00 73.00 107 TYR A N 1
ATOM 849 C CA . TYR A 1 107 ? -13.023 15.249 19.911 1.00 73.00 107 TYR A CA 1
ATOM 850 C C . TYR A 1 107 ? -13.575 16.587 19.394 1.00 73.00 107 TYR A C 1
ATOM 852 O O . TYR A 1 107 ? -12.841 17.389 18.815 1.00 73.00 107 TYR A O 1
ATOM 860 N N . SER A 1 108 ? -14.857 16.866 19.632 1.00 74.19 108 SER A N 1
ATOM 861 C CA . SER A 1 108 ? -15.518 18.090 19.162 1.00 74.19 108 SER A CA 1
ATOM 862 C C . SER A 1 108 ? -15.063 19.347 19.908 1.00 74.19 108 SER A C 1
ATOM 864 O O . SER A 1 108 ? -14.960 20.414 19.298 1.00 74.19 108 SER A O 1
ATOM 866 N N . LYS A 1 109 ? -14.715 19.239 21.197 1.00 71.31 109 LYS A N 1
ATOM 867 C CA . LYS A 1 109 ? -14.133 20.347 21.969 1.00 71.31 109 LYS A CA 1
ATOM 868 C C . LYS A 1 109 ? -12.800 20.816 21.384 1.00 71.31 109 LYS A C 1
ATOM 870 O O . LYS A 1 109 ? -12.552 22.018 21.335 1.00 71.31 109 LYS A O 1
ATOM 875 N N . HIS A 1 110 ? -11.976 19.891 20.896 1.00 58.81 110 HIS A N 1
ATOM 876 C CA . HIS A 1 110 ? -10.715 20.224 20.231 1.00 58.81 110 HIS A CA 1
ATOM 877 C C . HIS A 1 110 ? -10.905 20.682 18.782 1.00 58.81 110 HIS A C 1
ATOM 879 O O . HIS A 1 110 ? -10.171 21.553 18.323 1.00 58.81 110 HIS A O 1
ATOM 885 N N . TYR A 1 111 ? -11.927 20.185 18.082 1.00 56.97 111 TYR A N 1
ATOM 886 C CA . TYR A 1 111 ? -12.248 20.653 16.732 1.00 56.97 111 TYR A CA 1
ATOM 887 C C . TYR A 1 111 ? -12.663 22.135 16.708 1.00 56.97 111 TYR A C 1
ATOM 889 O O . TYR A 1 111 ? -12.215 22.886 15.846 1.00 56.97 111 TYR A O 1
ATOM 897 N N . LYS A 1 112 ? -13.438 22.594 17.703 1.00 55.41 112 LYS A N 1
ATOM 898 C CA . LYS A 1 112 ? -13.817 24.014 17.848 1.00 55.41 112 LYS A CA 1
ATOM 899 C C . LYS A 1 112 ? -12.631 24.958 18.089 1.00 55.41 112 LYS A C 1
ATOM 901 O O . LYS A 1 112 ? -12.750 26.137 17.799 1.00 55.41 112 LYS A O 1
ATOM 906 N N . LEU A 1 113 ? -11.504 24.457 18.600 1.00 56.16 113 LEU A N 1
ATOM 907 C CA . LEU A 1 113 ? -10.282 25.252 18.785 1.00 56.16 113 LEU A CA 1
ATOM 908 C C . LEU A 1 113 ? -9.471 25.403 17.486 1.00 56.16 113 LEU A C 1
ATOM 910 O O . LEU A 1 113 ? -8.699 26.345 17.368 1.00 56.16 113 LEU A O 1
ATOM 914 N N . GLY A 1 114 ? -9.627 24.484 16.524 1.00 52.25 114 GLY A N 1
ATOM 915 C CA . GLY A 1 114 ? -8.931 24.521 15.229 1.00 52.25 114 GLY A CA 1
ATOM 916 C C . GLY A 1 114 ? -9.738 25.154 14.090 1.00 52.25 114 GLY A C 1
ATOM 917 O O . GLY A 1 114 ? -9.185 25.424 13.028 1.00 52.25 114 GLY A O 1
ATOM 918 N N . VAL A 1 115 ? -11.035 25.382 14.305 1.00 52.16 115 VAL A N 1
ATOM 919 C CA . VAL A 1 115 ? -11.964 26.004 13.354 1.00 52.16 115 VAL A CA 1
ATOM 920 C C . VAL A 1 115 ? -12.623 27.188 14.051 1.00 52.16 115 VAL A C 1
ATOM 922 O O . VAL A 1 115 ? -13.817 27.165 14.332 1.00 52.16 115 VAL A O 1
ATOM 925 N N . ASP A 1 116 ? -11.832 28.199 14.403 1.00 50.56 116 ASP A N 1
ATOM 926 C CA . ASP A 1 116 ? -12.383 29.513 14.720 1.00 50.56 116 ASP A CA 1
ATOM 927 C C . ASP A 1 116 ? -12.679 30.230 13.388 1.00 50.56 116 ASP A C 1
ATOM 929 O O . ASP A 1 116 ? -11.742 30.508 12.633 1.00 50.56 116 ASP A O 1
ATOM 933 N N . PRO A 1 117 ? -13.948 30.509 13.034 1.00 50.25 117 PRO A N 1
ATOM 934 C CA . PRO A 1 117 ? -14.282 31.298 11.850 1.00 50.25 117 PRO A CA 1
ATOM 935 C C . PRO A 1 117 ? -13.997 32.802 12.041 1.00 50.25 117 PRO A C 1
ATOM 937 O O . PRO A 1 117 ? -14.282 33.586 11.142 1.00 50.25 117 PRO A O 1
ATOM 940 N N . GLY A 1 118 ? -13.485 33.222 13.204 1.00 52.12 118 GLY A N 1
ATOM 941 C CA . GLY A 1 118 ? -13.433 34.610 13.661 1.00 52.12 118 GLY A CA 1
ATOM 942 C C . GLY A 1 118 ? -12.101 35.348 13.515 1.00 52.12 118 GLY A C 1
ATOM 943 O O . GLY A 1 118 ? -11.791 36.183 14.360 1.00 52.12 118 GLY A O 1
ATOM 944 N N . GLN A 1 119 ? -11.322 35.112 12.458 1.00 45.75 119 GLN A N 1
ATOM 945 C CA . GLN A 1 119 ? -10.361 36.124 11.996 1.00 45.75 119 GLN A CA 1
ATOM 946 C C . GLN A 1 119 ? -10.738 36.583 10.589 1.00 45.75 119 GLN A C 1
ATOM 948 O O . GLN A 1 119 ? -10.207 36.095 9.589 1.00 45.75 119 GLN A O 1
ATOM 953 N N . GLU A 1 120 ? -11.657 37.552 10.532 1.00 45.69 120 GLU A N 1
ATOM 954 C CA . GLU A 1 120 ? -11.699 38.529 9.446 1.00 45.69 120 GLU A CA 1
ATOM 955 C C . GLU A 1 120 ? -10.279 39.076 9.263 1.00 45.69 120 GLU A C 1
ATOM 957 O O . GLU A 1 120 ? -9.745 39.799 10.104 1.00 45.69 120 GLU A O 1
ATOM 962 N N . ARG A 1 121 ? -9.627 38.662 8.177 1.00 43.81 121 ARG A N 1
ATOM 963 C CA . ARG A 1 121 ? -8.425 39.328 7.694 1.00 43.81 121 ARG A CA 1
ATOM 964 C C . ARG A 1 121 ? -8.891 40.554 6.918 1.00 43.81 121 ARG A C 1
ATOM 966 O O . ARG A 1 121 ? -9.187 40.447 5.733 1.00 43.81 121 ARG A O 1
ATOM 973 N N . GLU A 1 122 ? -8.969 41.697 7.589 1.00 38.97 122 GLU A N 1
ATOM 974 C CA . GLU A 1 122 ? -8.778 42.979 6.914 1.00 38.97 122 GLU A CA 1
ATOM 975 C C . GLU A 1 122 ? -7.319 43.042 6.458 1.00 38.97 122 GLU A C 1
ATOM 977 O O . GLU A 1 122 ? -6.464 43.234 7.313 1.00 38.97 122 GLU A O 1
ATOM 982 N N . TRP A 1 123 ? -7.057 42.820 5.163 1.00 47.34 123 TRP A N 1
ATOM 983 C CA . TRP A 1 123 ? -6.006 43.459 4.347 1.00 47.34 123 TRP A CA 1
ATOM 984 C C . TRP A 1 123 ? -6.362 43.294 2.866 1.00 47.34 123 TRP A C 1
ATOM 986 O O . TRP A 1 123 ? -6.424 42.131 2.403 1.00 47.34 123 TRP A O 1
#

Sequence (123 aa):
MGRIWFSPGDFADHLHEIVGYKAGLASSIEQMCDLLSGTSYADDILRSESNGLAIRSEDYEDLYYQLLYKVGVTNTSRPGLFTQSQFFIRVMKEKGLDYITDLQNIYSKHYKLGVDPGQEREW

Radius of gyration: 19.97 Å; chains: 1; bounding box: 38×54×46 Å